Protein AF-A0AAF0V012-F1 (afdb_monomer_lite)

Foldseek 3Di:
DDPPDDDPPPPVVVVVVVLLVVLVVCLVVLLVVLVVVQVCCCPPVVDHDDPVVSVVSSLVVSVVVSVVVPDPDVVVVVVSVVVD

Structure (mmCIF, N/CA/C/O backbone):
data_AF-A0AAF0V012-F1
#
_entry.id   AF-A0AAF0V012-F1
#
loop_
_atom_site.group_PDB
_atom_site.id
_atom_site.type_symbol
_atom_site.label_atom_id
_atom_site.label_alt_id
_atom_site.label_comp_id
_atom_site.label_asym_id
_atom_site.label_entity_id
_atom_site.label_seq_id
_atom_site.pdbx_PDB_ins_code
_atom_site.Cartn_x
_atom_site.Cartn_y
_atom_site.Cartn_z
_atom_site.occupancy
_atom_site.B_iso_or_equiv
_atom_site.auth_seq_id
_atom_site.auth_comp_id
_atom_site.auth_asym_id
_atom_site.auth_atom_id
_atom_site.pdbx_PDB_model_num
ATOM 1 N N . ARG A 1 1 ? 31.540 12.983 -42.562 1.00 46.25 1 ARG A N 1
ATOM 2 C CA . ARG A 1 1 ? 31.089 12.896 -41.152 1.00 46.25 1 ARG A CA 1
ATOM 3 C C . ARG A 1 1 ? 29.573 13.012 -41.149 1.00 46.25 1 ARG A C 1
ATOM 5 O O . ARG A 1 1 ? 29.091 14.091 -41.438 1.00 46.25 1 ARG A O 1
ATOM 12 N N . ASN A 1 2 ? 28.858 11.928 -40.866 1.00 37.25 2 ASN A N 1
ATOM 13 C CA . ASN A 1 2 ? 27.466 11.963 -40.419 1.00 37.25 2 ASN A CA 1
ATOM 14 C C . ASN A 1 2 ? 27.359 10.894 -39.331 1.00 37.25 2 ASN A C 1
ATOM 16 O O . ASN A 1 2 ? 27.565 9.720 -39.613 1.00 37.25 2 ASN A O 1
ATOM 20 N N . ILE A 1 3 ? 27.176 11.326 -38.083 1.00 44.75 3 ILE A N 1
ATOM 21 C CA . ILE A 1 3 ? 27.135 10.467 -36.884 1.00 44.75 3 ILE A CA 1
ATOM 22 C C . ILE A 1 3 ? 25.686 10.377 -36.370 1.00 44.75 3 ILE A C 1
ATOM 24 O O . ILE A 1 3 ? 25.441 10.308 -35.173 1.00 44.75 3 ILE A O 1
ATOM 28 N N . SER A 1 4 ? 24.699 10.453 -37.265 1.00 48.69 4 SER A N 1
ATOM 29 C CA . SER A 1 4 ? 23.278 10.516 -36.896 1.00 48.69 4 SER A CA 1
ATOM 30 C C . SER A 1 4 ? 22.558 9.167 -36.904 1.00 48.69 4 SER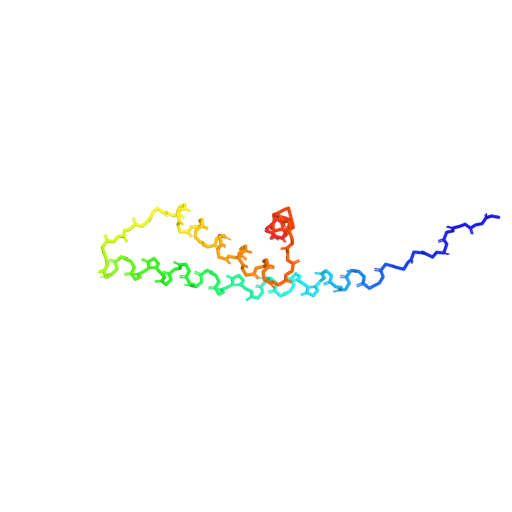 A C 1
ATOM 32 O O . SER A 1 4 ? 21.364 9.121 -36.636 1.00 48.69 4 SER A O 1
ATOM 34 N N . GLU A 1 5 ? 23.245 8.057 -37.157 1.00 51.00 5 GLU A N 1
ATOM 35 C CA . GLU A 1 5 ? 22.627 6.731 -37.163 1.00 51.00 5 GLU A CA 1
ATOM 36 C C . GLU A 1 5 ? 23.433 5.794 -36.269 1.00 51.00 5 GLU A C 1
ATOM 38 O O . GLU A 1 5 ? 24.485 5.319 -36.666 1.00 51.00 5 GLU A O 1
ATOM 43 N N . ILE A 1 6 ? 22.983 5.629 -35.023 1.00 47.94 6 ILE A N 1
ATOM 44 C CA . ILE A 1 6 ? 22.817 4.376 -34.252 1.00 47.94 6 ILE A CA 1
ATOM 45 C C . ILE A 1 6 ? 22.244 4.829 -32.894 1.00 47.94 6 ILE A C 1
ATOM 47 O O . ILE A 1 6 ? 22.851 4.719 -31.836 1.00 47.94 6 ILE A O 1
ATOM 51 N N . VAL A 1 7 ? 21.043 5.409 -32.915 1.00 51.25 7 VAL A N 1
ATOM 52 C CA . VAL A 1 7 ? 20.179 5.395 -31.731 1.00 51.25 7 VAL A CA 1
ATOM 53 C C . VAL A 1 7 ? 19.311 4.160 -31.920 1.00 51.25 7 VAL A C 1
ATOM 55 O O . VAL A 1 7 ? 18.545 4.090 -32.878 1.00 51.25 7 VAL A O 1
ATOM 58 N N . LYS A 1 8 ? 19.451 3.153 -31.053 1.00 44.97 8 LYS A N 1
ATOM 59 C CA . LYS A 1 8 ? 18.501 2.035 -30.953 1.00 44.97 8 LYS A CA 1
ATOM 60 C C . LYS A 1 8 ? 17.563 2.308 -29.767 1.00 44.97 8 LYS A C 1
ATOM 62 O O . LYS A 1 8 ? 17.899 1.900 -28.660 1.00 44.97 8 LYS A O 1
ATOM 67 N N . PRO A 1 9 ? 16.403 2.979 -29.933 1.00 50.28 9 PRO A N 1
ATOM 68 C CA . PRO A 1 9 ? 15.518 3.282 -28.809 1.00 50.28 9 PRO A CA 1
ATOM 69 C C . PRO A 1 9 ? 14.402 2.238 -28.610 1.00 50.28 9 PRO A C 1
ATOM 71 O O . PRO A 1 9 ? 13.424 2.517 -27.921 1.00 50.28 9 PRO A O 1
ATOM 74 N N . THR A 1 10 ? 14.487 1.051 -29.218 1.00 51.38 10 THR A N 1
ATOM 75 C CA . THR A 1 10 ? 13.345 0.122 -29.299 1.00 51.38 10 THR A CA 1
ATOM 76 C C . THR A 1 10 ? 13.226 -0.852 -28.122 1.00 51.38 10 THR A C 1
ATOM 78 O O . THR A 1 10 ? 12.107 -1.136 -27.706 1.00 51.38 10 THR A O 1
ATOM 81 N N . ASN A 1 11 ? 14.331 -1.305 -27.516 1.00 52.09 11 ASN A N 1
ATOM 82 C CA . ASN A 1 11 ? 14.271 -2.266 -26.400 1.00 52.09 11 ASN A CA 1
ATOM 83 C C . ASN A 1 11 ? 13.947 -1.618 -25.045 1.00 52.09 11 ASN A C 1
ATOM 85 O O . ASN A 1 11 ? 13.169 -2.165 -24.266 1.00 52.09 11 ASN A O 1
ATOM 89 N N . THR A 1 12 ? 14.489 -0.431 -24.766 1.00 57.56 12 THR A N 1
ATOM 90 C CA . THR A 1 12 ? 14.338 0.225 -23.457 1.00 57.56 12 THR A CA 1
ATOM 91 C C . THR A 1 12 ? 12.906 0.705 -23.216 1.00 57.56 12 THR A C 1
ATOM 93 O O . THR A 1 12 ? 12.352 0.488 -22.143 1.00 57.56 12 THR A O 1
ATOM 96 N N . LYS A 1 13 ? 12.261 1.286 -24.237 1.00 59.88 13 LYS A N 1
ATOM 97 C CA . LYS A 1 13 ? 10.870 1.762 -24.141 1.00 59.88 13 LYS A CA 1
ATOM 98 C C . LYS A 1 13 ? 9.874 0.619 -23.934 1.00 59.88 13 LYS A C 1
ATOM 100 O O . LYS A 1 13 ? 8.910 0.772 -23.190 1.00 59.88 13 LYS A O 1
ATOM 105 N N . HIS A 1 14 ? 10.119 -0.526 -24.573 1.00 60.03 14 HIS A N 1
ATOM 106 C CA . HIS A 1 14 ? 9.288 -1.716 -24.410 1.00 60.03 14 HIS A CA 1
ATOM 107 C C . HIS A 1 14 ? 9.397 -2.292 -22.991 1.00 60.03 14 HIS A C 1
ATOM 109 O O . HIS A 1 14 ? 8.376 -2.596 -22.379 1.00 60.03 14 HIS A O 1
ATOM 115 N N . SER A 1 15 ? 10.616 -2.356 -22.444 1.00 64.38 15 SER A N 1
ATOM 116 C CA . SER A 1 15 ? 10.860 -2.790 -21.063 1.00 64.38 15 SER A CA 1
ATOM 117 C C . SER A 1 15 ? 10.135 -1.901 -20.046 1.00 64.38 15 SER A C 1
ATOM 119 O O . SER A 1 15 ? 9.357 -2.394 -19.234 1.00 64.38 15 SER A O 1
ATOM 121 N N . ILE A 1 16 ? 10.285 -0.575 -20.154 1.00 69.31 16 ILE A N 1
ATOM 122 C CA . ILE A 1 16 ? 9.621 0.392 -19.260 1.00 69.31 16 ILE A CA 1
ATOM 123 C C . ILE A 1 16 ? 8.092 0.228 -19.301 1.00 69.31 16 ILE A C 1
ATOM 125 O O . ILE A 1 16 ? 7.437 0.213 -18.262 1.00 69.31 16 ILE A O 1
ATOM 129 N N . SER A 1 17 ? 7.513 0.041 -20.492 1.00 72.88 17 SER A N 1
ATOM 130 C CA . SER A 1 17 ? 6.070 -0.180 -20.652 1.00 72.88 17 SER A CA 1
ATOM 131 C C . SER A 1 17 ? 5.575 -1.465 -19.972 1.00 72.88 17 SER A C 1
ATOM 133 O O . SER A 1 17 ? 4.471 -1.478 -19.422 1.00 72.88 17 SER A O 1
ATOM 135 N N . LEU A 1 18 ? 6.375 -2.536 -19.984 1.00 74.19 18 LEU A N 1
ATOM 136 C CA . LEU A 1 18 ? 6.053 -3.795 -19.307 1.00 74.19 18 LEU A CA 1
ATOM 137 C C . LEU A 1 18 ? 6.072 -3.644 -17.781 1.00 74.19 18 LEU A C 1
ATOM 139 O O . LEU A 1 18 ? 5.144 -4.120 -17.124 1.00 74.19 18 LEU A O 1
ATOM 143 N N . HIS A 1 19 ? 7.075 -2.954 -17.234 1.00 74.44 19 HIS A N 1
ATOM 144 C CA . HIS A 1 19 ? 7.161 -2.664 -15.799 1.00 74.44 19 HIS A CA 1
ATOM 145 C C . HIS A 1 19 ? 5.992 -1.794 -15.333 1.00 74.44 19 HIS A C 1
ATOM 147 O O . HIS A 1 19 ? 5.297 -2.155 -14.389 1.00 74.44 19 HIS A O 1
ATOM 153 N N . LEU A 1 20 ? 5.669 -0.730 -16.074 1.00 78.81 20 LEU A N 1
ATOM 154 C CA . LEU A 1 20 ? 4.528 0.134 -15.766 1.00 78.81 20 LEU A CA 1
ATOM 155 C C . LEU A 1 20 ? 3.216 -0.662 -15.701 1.00 78.81 20 LEU A C 1
ATOM 157 O O . LEU A 1 20 ? 2.424 -0.512 -14.774 1.00 78.81 20 LEU A O 1
ATOM 161 N N . LYS A 1 21 ? 2.996 -1.555 -16.674 1.00 83.38 21 LYS A N 1
ATOM 162 C CA . LYS A 1 21 ? 1.805 -2.412 -16.723 1.00 83.38 21 LYS A CA 1
ATOM 163 C C . LYS A 1 21 ? 1.736 -3.382 -15.540 1.00 83.38 21 LYS A C 1
ATOM 165 O O . LYS A 1 21 ? 0.640 -3.649 -15.050 1.00 83.38 21 LYS A O 1
ATOM 170 N N . ARG A 1 22 ? 2.877 -3.909 -15.088 1.00 84.56 22 ARG A N 1
ATOM 171 C CA . ARG A 1 22 ? 2.960 -4.747 -13.884 1.00 84.56 22 ARG A CA 1
ATOM 172 C C . ARG A 1 22 ? 2.669 -3.948 -12.621 1.00 84.56 22 ARG A C 1
ATOM 174 O O . ARG A 1 22 ? 1.860 -4.379 -11.815 1.00 84.56 22 ARG A O 1
ATOM 181 N N . TRP A 1 23 ? 3.239 -2.763 -12.461 1.00 84.88 23 TRP A N 1
ATOM 182 C CA . TRP A 1 23 ? 2.984 -1.948 -11.271 1.00 84.88 23 TRP A CA 1
ATOM 183 C C . TRP A 1 23 ? 1.518 -1.523 -11.186 1.00 84.88 23 TRP A C 1
ATOM 185 O O . TRP A 1 23 ? 0.897 -1.621 -10.127 1.00 84.88 23 TRP A O 1
ATOM 195 N N . TRP A 1 24 ? 0.908 -1.190 -12.327 1.00 88.50 24 TRP A N 1
ATOM 196 C CA . TRP A 1 24 ? -0.530 -0.938 -12.413 1.00 88.50 24 TRP A CA 1
ATOM 197 C C . TRP A 1 24 ? -1.393 -2.137 -12.006 1.00 88.50 24 TRP A C 1
ATOM 199 O O . TRP A 1 24 ? -2.473 -1.933 -11.453 1.00 88.50 24 TRP A O 1
ATOM 209 N N . SER A 1 25 ? -0.940 -3.378 -12.218 1.00 90.44 25 SER A N 1
ATOM 210 C CA . SER A 1 25 ? -1.689 -4.558 -11.767 1.00 90.44 25 SER A CA 1
ATOM 211 C C . SER A 1 25 ? -1.582 -4.805 -10.256 1.00 90.44 25 SER A C 1
ATOM 213 O O . SER A 1 25 ? -2.436 -5.493 -9.697 1.00 90.44 25 SER A O 1
ATOM 215 N N . ILE A 1 26 ? -0.594 -4.210 -9.578 1.00 91.19 26 ILE A N 1
ATOM 216 C CA . ILE A 1 26 ? -0.396 -4.315 -8.124 1.00 91.19 26 ILE A CA 1
ATOM 217 C C . ILE A 1 26 ? -1.305 -3.334 -7.364 1.00 91.19 26 ILE A C 1
ATOM 219 O O . ILE A 1 26 ? -1.807 -3.665 -6.287 1.00 91.19 26 ILE A O 1
ATOM 223 N N . VAL A 1 27 ? -1.579 -2.154 -7.935 1.00 91.56 27 VAL A N 1
ATOM 224 C CA . VAL A 1 27 ? -2.356 -1.080 -7.284 1.00 91.56 27 VAL A CA 1
ATOM 225 C C . VAL A 1 27 ? -3.703 -1.558 -6.712 1.00 91.56 27 VAL A C 1
ATOM 227 O O . VAL A 1 27 ? -3.953 -1.298 -5.530 1.00 91.56 27 VAL A O 1
ATOM 230 N N . PRO A 1 28 ? -4.566 -2.291 -7.451 1.00 93.94 28 PRO A N 1
ATOM 231 C CA . PRO A 1 28 ? -5.843 -2.760 -6.909 1.00 93.94 28 PRO A CA 1
ATOM 232 C C . PRO A 1 28 ? -5.677 -3.661 -5.681 1.00 93.94 28 PRO A C 1
ATOM 234 O O . PRO A 1 28 ? -6.438 -3.540 -4.722 1.00 93.94 28 PRO A O 1
ATOM 237 N N . THR A 1 29 ? -4.656 -4.522 -5.680 1.00 94.00 29 THR A N 1
ATOM 238 C CA . THR A 1 29 ? -4.339 -5.416 -4.559 1.00 94.00 29 THR A CA 1
ATOM 239 C C . THR A 1 29 ? -3.923 -4.619 -3.327 1.00 94.00 29 THR A C 1
ATOM 241 O O . THR A 1 29 ? -4.391 -4.903 -2.222 1.00 94.00 29 THR A O 1
ATOM 244 N N . CYS A 1 30 ? -3.106 -3.575 -3.502 1.00 95.00 30 CYS A N 1
ATOM 245 C CA . CYS A 1 30 ? -2.708 -2.698 -2.403 1.00 95.00 30 CYS A CA 1
ATOM 246 C C . CYS A 1 30 ? -3.900 -1.933 -1.812 1.00 95.00 30 CYS A C 1
ATOM 248 O O . CYS A 1 30 ? -4.066 -1.893 -0.592 1.00 95.00 30 CYS A O 1
ATOM 250 N N . VAL A 1 31 ? -4.769 -1.377 -2.659 1.00 95.19 31 VAL A N 1
ATOM 251 C CA . VAL A 1 31 ? -5.977 -0.670 -2.206 1.00 95.19 31 VAL A CA 1
ATOM 252 C C . VAL A 1 31 ? -6.909 -1.620 -1.454 1.00 95.19 31 VAL A C 1
ATOM 254 O O . VAL A 1 31 ? -7.349 -1.308 -0.345 1.00 95.19 31 VAL A O 1
ATOM 257 N N . TRP A 1 32 ? -7.171 -2.799 -2.022 1.00 97.12 32 TRP A N 1
ATOM 258 C CA . TRP A 1 32 ? -8.005 -3.822 -1.396 1.00 97.12 32 TRP A CA 1
ATOM 259 C C . TRP A 1 32 ? -7.479 -4.211 -0.015 1.00 97.12 32 TRP A C 1
ATOM 261 O O . TRP A 1 32 ? -8.229 -4.204 0.962 1.00 97.12 32 TRP A O 1
ATOM 271 N N . TRP A 1 33 ? -6.181 -4.498 0.090 1.00 96.50 33 TRP A N 1
ATOM 272 C CA . TRP A 1 33 ? -5.572 -4.920 1.346 1.00 96.50 33 TRP A CA 1
ATOM 273 C C . TRP A 1 33 ? -5.564 -3.815 2.407 1.00 96.50 33 TRP A C 1
ATOM 275 O O . TRP A 1 33 ? -5.840 -4.090 3.577 1.00 96.50 33 TRP A O 1
ATOM 285 N N . ALA A 1 34 ? -5.317 -2.559 2.019 1.00 96.81 34 ALA A N 1
ATOM 286 C CA . ALA A 1 34 ? -5.383 -1.421 2.934 1.00 96.81 34 ALA A CA 1
ATOM 287 C C . ALA A 1 34 ? -6.795 -1.249 3.523 1.00 96.81 34 ALA A C 1
ATOM 289 O O . ALA A 1 34 ? -6.946 -1.088 4.736 1.00 96.81 34 ALA A O 1
ATOM 290 N N . ILE A 1 35 ? -7.834 -1.355 2.685 1.00 96.38 35 ILE A N 1
ATOM 291 C CA . ILE A 1 35 ? -9.237 -1.275 3.116 1.00 96.38 35 ILE A CA 1
ATOM 292 C C . ILE A 1 35 ? -9.609 -2.471 3.997 1.00 96.38 35 ILE A C 1
ATOM 294 O O . ILE A 1 35 ? -10.246 -2.292 5.037 1.00 96.38 35 ILE A O 1
ATOM 298 N N . TRP A 1 36 ? -9.223 -3.684 3.597 1.00 97.12 36 TRP A N 1
ATOM 299 C CA . TRP A 1 36 ? -9.494 -4.905 4.354 1.00 97.12 36 TRP A CA 1
ATOM 300 C C . TRP A 1 36 ? -8.878 -4.843 5.755 1.00 97.12 36 TRP A C 1
ATOM 302 O O . TRP A 1 36 ? -9.577 -5.073 6.743 1.00 97.12 36 TRP A O 1
ATOM 312 N N . ARG A 1 37 ? -7.604 -4.445 5.857 1.00 96.00 37 ARG A N 1
ATOM 313 C CA . ARG A 1 37 ? -6.909 -4.273 7.138 1.00 96.00 37 ARG A CA 1
ATOM 314 C C . ARG A 1 37 ? -7.624 -3.255 8.020 1.00 96.00 37 ARG A C 1
ATOM 316 O O . ARG A 1 37 ? -7.909 -3.551 9.173 1.00 96.00 37 ARG A O 1
ATOM 323 N N . GLU A 1 38 ? -7.945 -2.083 7.481 1.00 96.88 38 GLU A N 1
ATOM 324 C CA . GLU A 1 38 ? -8.628 -1.028 8.232 1.00 96.88 38 GLU A CA 1
ATOM 325 C C . GLU A 1 38 ? -10.019 -1.475 8.724 1.00 96.88 38 GLU A C 1
ATOM 327 O O . GLU A 1 38 ? -10.400 -1.203 9.861 1.00 96.88 38 GLU A O 1
ATOM 332 N N . ARG A 1 39 ? -10.781 -2.213 7.903 1.00 96.12 39 ARG A N 1
ATOM 333 C CA . ARG A 1 39 ? -12.060 -2.801 8.333 1.00 96.12 39 ARG A CA 1
ATOM 334 C C . ARG A 1 39 ? -11.872 -3.792 9.479 1.00 96.12 39 ARG A C 1
ATOM 336 O O . ARG A 1 39 ? -12.650 -3.753 10.427 1.00 96.12 39 ARG A O 1
ATOM 343 N N . ASN A 1 40 ? -10.857 -4.649 9.407 1.00 97.25 40 ASN A N 1
ATOM 344 C CA . ASN A 1 40 ? -10.598 -5.626 10.460 1.00 97.25 40 ASN A CA 1
ATOM 345 C C . ASN A 1 40 ? -10.160 -4.979 11.768 1.00 97.25 40 ASN A C 1
ATOM 347 O O . ASN A 1 40 ? -10.674 -5.379 12.809 1.00 97.25 40 ASN A O 1
ATOM 351 N N . LEU A 1 41 ? -9.296 -3.963 11.711 1.00 97.38 41 LEU A N 1
ATOM 352 C CA . LEU A 1 41 ? -8.880 -3.193 12.884 1.00 97.38 41 LEU A CA 1
ATOM 353 C C . LEU A 1 41 ? -10.083 -2.550 13.581 1.00 97.38 41 LEU A C 1
ATOM 355 O O . LEU A 1 41 ? -10.233 -2.675 14.794 1.00 97.38 41 LEU A O 1
ATOM 359 N N . ARG A 1 42 ? -11.004 -1.947 12.818 1.00 96.00 42 ARG A N 1
ATOM 360 C CA . ARG A 1 42 ? -12.224 -1.365 13.394 1.00 96.00 42 ARG A CA 1
ATOM 361 C C . ARG A 1 42 ? -13.146 -2.409 14.014 1.00 96.00 42 ARG A C 1
ATOM 363 O O . ARG A 1 42 ? -13.681 -2.174 15.089 1.00 96.00 42 ARG A O 1
ATOM 370 N N . CYS A 1 43 ? -13.347 -3.545 13.347 1.00 96.62 43 CYS A N 1
ATOM 371 C CA . CYS A 1 43 ? -14.302 -4.560 13.799 1.00 96.62 43 CYS A CA 1
ATOM 372 C C . CYS A 1 43 ? -13.788 -5.426 14.957 1.00 96.62 43 CYS A C 1
ATOM 374 O O . CYS A 1 43 ? -14.592 -5.823 15.795 1.00 96.62 43 CYS A O 1
ATOM 376 N N . HIS A 1 44 ? -12.491 -5.741 14.999 1.00 95.94 44 HIS A N 1
ATOM 377 C CA . HIS A 1 44 ? -11.937 -6.712 15.952 1.00 95.94 44 HIS A CA 1
ATOM 378 C C . HIS A 1 44 ? -11.072 -6.071 17.036 1.00 95.94 44 HIS A C 1
ATOM 380 O O . HIS A 1 44 ? -10.964 -6.623 18.125 1.00 95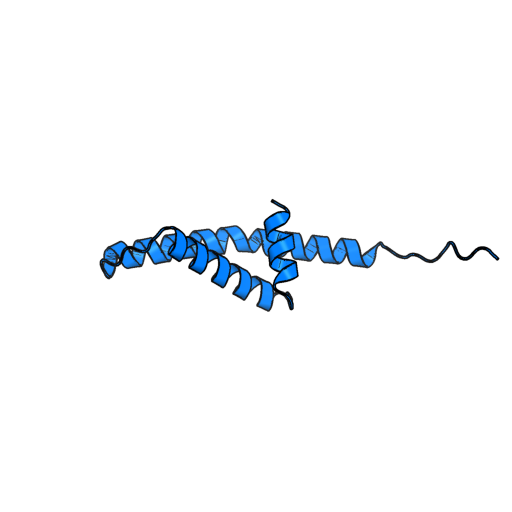.94 44 HIS A O 1
ATOM 386 N N . GLU A 1 45 ? -10.477 -4.910 16.759 1.00 96.00 45 GLU A N 1
ATOM 387 C CA . GLU A 1 45 ? -9.556 -4.235 17.683 1.00 96.00 45 GLU A CA 1
ATOM 388 C C . GLU A 1 45 ? -10.095 -2.873 18.148 1.00 96.00 45 GLU A C 1
ATOM 390 O O . GLU A 1 45 ? -9.498 -2.231 19.006 1.00 96.00 45 GLU A O 1
ATOM 395 N N . ASN A 1 46 ? -11.240 -2.428 17.608 1.00 95.88 46 ASN A N 1
ATOM 396 C CA . ASN A 1 46 ? -11.831 -1.107 17.843 1.00 95.88 46 ASN A CA 1
ATOM 397 C C . ASN A 1 46 ? -10.859 0.060 17.552 1.00 95.88 46 ASN A C 1
ATOM 399 O O . ASN A 1 46 ? -10.987 1.156 18.100 1.00 95.88 46 ASN A O 1
ATOM 403 N N . ILE A 1 47 ? -9.878 -0.172 16.675 1.00 95.69 47 ILE A N 1
ATOM 404 C CA . ILE A 1 47 ? -8.899 0.828 16.242 1.00 95.69 47 ILE A CA 1
ATOM 405 C C . ILE A 1 47 ? -9.409 1.471 14.957 1.00 95.69 47 ILE A C 1
ATOM 407 O O . ILE A 1 47 ? -9.685 0.782 13.977 1.00 95.69 47 ILE A O 1
ATOM 411 N N . THR A 1 48 ? -9.497 2.800 14.946 1.00 95.31 48 THR A N 1
ATOM 412 C CA . THR A 1 48 ? -9.828 3.583 13.748 1.00 95.31 48 THR A CA 1
ATOM 413 C C . THR A 1 48 ? -8.636 4.442 13.365 1.00 95.31 48 THR A C 1
ATOM 415 O O . THR A 1 48 ? -8.213 5.298 14.143 1.00 95.31 48 THR A O 1
ATOM 418 N N . ASN A 1 49 ? -8.097 4.233 12.166 1.00 96.12 49 ASN A N 1
ATOM 419 C CA . ASN A 1 49 ? -7.000 5.055 11.672 1.00 96.12 49 ASN A CA 1
ATOM 420 C C . ASN A 1 49 ? -7.521 6.301 10.955 1.00 96.12 49 ASN A C 1
ATOM 422 O O . ASN A 1 49 ? -8.605 6.314 10.368 1.00 96.12 49 ASN A O 1
ATOM 426 N N . SER A 1 50 ? -6.704 7.354 10.941 1.00 96.88 50 SER A N 1
ATOM 427 C CA . SER A 1 50 ? -6.948 8.491 10.058 1.00 96.88 50 SER A CA 1
ATOM 428 C C . SER A 1 50 ? -6.840 8.063 8.591 1.00 96.88 50 SER A C 1
ATOM 430 O O . SER A 1 50 ? -6.096 7.141 8.240 1.00 96.88 50 SER A O 1
ATOM 432 N N . ILE A 1 51 ? -7.532 8.776 7.699 1.00 95.12 51 ILE A N 1
ATOM 433 C CA . ILE A 1 51 ? -7.437 8.519 6.256 1.00 95.12 51 ILE A CA 1
ATOM 434 C C . ILE A 1 51 ? -5.994 8.658 5.746 1.00 95.12 51 ILE A C 1
ATOM 436 O O . ILE A 1 51 ? -5.580 7.923 4.853 1.00 95.12 51 ILE A O 1
ATOM 440 N N . GLN A 1 52 ? -5.208 9.559 6.339 1.00 96.50 52 G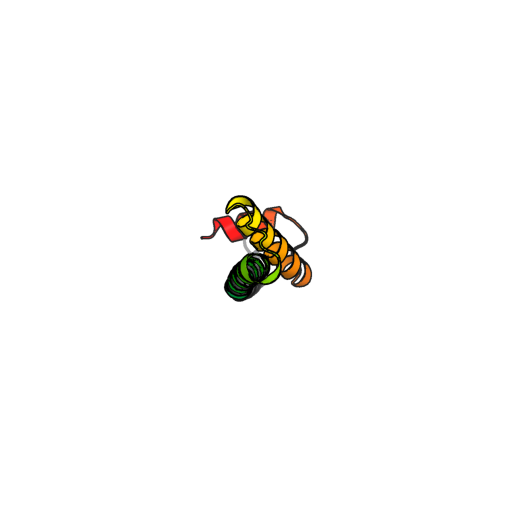LN A N 1
ATOM 441 C CA . GLN A 1 52 ? -3.790 9.741 6.041 1.00 96.50 52 GLN A CA 1
ATOM 442 C C . GLN A 1 52 ? -2.998 8.472 6.356 1.00 96.50 52 GLN A C 1
ATOM 444 O O . GLN A 1 52 ? -2.225 8.028 5.514 1.00 96.50 52 GLN A O 1
ATOM 449 N N . LYS A 1 53 ? -3.239 7.841 7.512 1.00 95.06 53 LYS A N 1
ATOM 450 C CA . LYS A 1 53 ? -2.543 6.606 7.884 1.00 95.06 53 LYS A CA 1
ATOM 451 C C . LYS A 1 53 ? -2.937 5.431 6.989 1.00 95.06 53 LYS A C 1
ATOM 453 O O . LYS A 1 53 ? -2.086 4.628 6.618 1.00 95.06 53 LYS A O 1
ATOM 458 N N . VAL A 1 54 ? -4.205 5.350 6.580 1.00 95.88 54 VAL A N 1
ATOM 459 C CA . VAL A 1 54 ? -4.658 4.337 5.609 1.00 95.88 54 VAL A CA 1
ATOM 460 C C . VAL A 1 54 ? -3.964 4.526 4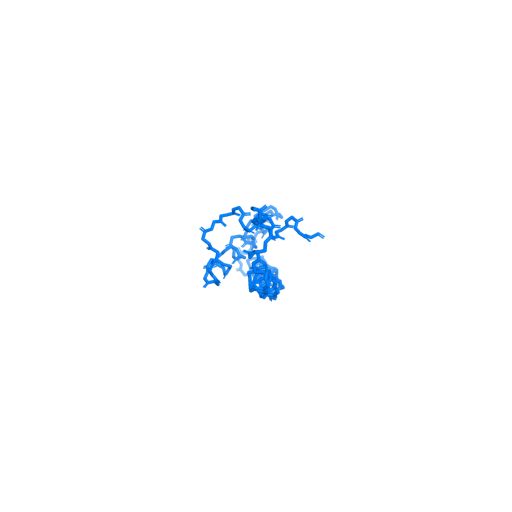.254 1.00 95.88 54 VAL A C 1
ATOM 462 O O . VAL A 1 54 ? -3.485 3.551 3.674 1.00 95.88 54 VAL A O 1
ATOM 465 N N . LYS A 1 55 ? -3.853 5.772 3.770 1.00 94.38 55 LYS A N 1
ATOM 466 C CA . LYS A 1 55 ? -3.116 6.103 2.538 1.00 94.38 55 LYS A CA 1
ATOM 467 C C . LYS A 1 55 ? -1.632 5.754 2.649 1.00 94.38 55 LYS A C 1
ATOM 469 O O . LYS A 1 55 ? -1.103 5.109 1.752 1.00 94.38 55 LYS A O 1
ATOM 474 N N . GLU A 1 56 ? -0.987 6.122 3.753 1.00 94.88 56 GLU A N 1
ATOM 475 C CA . GLU A 1 56 ? 0.416 5.799 4.036 1.00 94.88 56 GLU A CA 1
ATOM 476 C C . GLU A 1 56 ? 0.650 4.281 4.003 1.00 94.88 56 GLU A C 1
ATOM 478 O O . GLU A 1 56 ? 1.540 3.807 3.305 1.00 94.88 56 GLU A O 1
ATOM 483 N N . ASN A 1 57 ? -0.206 3.497 4.667 1.00 94.81 57 ASN A N 1
ATOM 484 C CA . ASN A 1 57 ? -0.122 2.035 4.653 1.00 94.81 57 ASN A CA 1
ATOM 485 C C . ASN A 1 57 ? -0.272 1.455 3.235 1.00 94.81 57 ASN A C 1
ATOM 487 O O . ASN A 1 57 ? 0.411 0.491 2.887 1.00 94.81 57 ASN A O 1
ATOM 491 N N . CYS A 1 58 ? -1.154 2.034 2.413 1.00 95.44 58 CYS A N 1
ATOM 492 C CA . CYS A 1 58 ? -1.327 1.631 1.019 1.00 95.44 58 CYS A CA 1
ATOM 493 C C . CYS A 1 58 ? -0.074 1.927 0.181 1.00 95.44 58 CYS A C 1
ATOM 495 O O . CYS A 1 58 ? 0.371 1.059 -0.567 1.00 95.44 58 CYS A O 1
ATOM 497 N N . ILE A 1 59 ? 0.505 3.124 0.324 1.00 92.50 59 ILE A N 1
ATOM 498 C CA . ILE A 1 59 ? 1.709 3.547 -0.409 1.00 92.50 59 ILE A CA 1
ATOM 499 C C . ILE A 1 59 ? 2.920 2.713 0.014 1.00 92.50 59 ILE A C 1
ATOM 501 O O . ILE A 1 59 ? 3.641 2.223 -0.847 1.00 92.50 59 ILE A O 1
ATOM 505 N N . ASN A 1 60 ? 3.108 2.479 1.316 1.00 92.31 60 ASN A N 1
ATOM 506 C CA . ASN A 1 60 ? 4.208 1.659 1.829 1.00 92.31 60 ASN A CA 1
ATOM 507 C C . ASN A 1 60 ? 4.158 0.231 1.275 1.00 92.31 60 ASN A C 1
ATOM 509 O O . ASN A 1 60 ? 5.181 -0.337 0.905 1.00 92.31 60 ASN A O 1
ATOM 513 N N . MET A 1 61 ? 2.959 -0.346 1.188 1.00 94.00 61 MET A N 1
ATOM 514 C CA . MET A 1 61 ? 2.770 -1.669 0.602 1.00 94.00 61 MET A CA 1
ATOM 515 C C . MET A 1 61 ? 2.997 -1.671 -0.913 1.00 94.00 61 MET A C 1
ATOM 517 O O . MET A 1 61 ? 3.610 -2.605 -1.420 1.00 94.00 61 MET A O 1
ATOM 521 N N . LEU A 1 62 ? 2.528 -0.649 -1.633 1.00 92.06 62 LEU A N 1
ATOM 522 C CA . LEU A 1 62 ? 2.799 -0.512 -3.064 1.00 92.06 62 LEU A CA 1
ATOM 523 C C . LEU A 1 62 ? 4.305 -0.416 -3.321 1.00 92.06 62 LEU A C 1
ATOM 525 O O . LEU A 1 62 ? 4.829 -1.165 -4.136 1.00 92.06 62 LEU A O 1
ATOM 529 N N . PHE A 1 63 ? 5.006 0.441 -2.576 1.00 89.69 63 PHE A N 1
ATOM 530 C CA . PHE A 1 63 ? 6.456 0.579 -2.667 1.00 89.69 63 PHE A CA 1
ATOM 531 C C . PHE A 1 63 ? 7.174 -0.742 -2.387 1.00 89.69 63 PHE A C 1
ATOM 533 O O . PHE A 1 63 ? 8.060 -1.119 -3.146 1.00 89.69 63 PHE A O 1
ATOM 540 N N . PHE A 1 64 ? 6.761 -1.472 -1.347 1.00 90.81 64 PHE A N 1
ATOM 541 C CA . PHE A 1 64 ? 7.310 -2.790 -1.032 1.00 90.81 64 PHE A CA 1
ATOM 542 C C . PHE A 1 64 ? 7.208 -3.751 -2.225 1.00 90.81 64 PHE A C 1
ATOM 544 O O . PHE A 1 64 ? 8.209 -4.336 -2.625 1.00 90.81 64 PHE A O 1
ATOM 551 N N . TRP A 1 65 ? 6.031 -3.869 -2.843 1.00 89.50 65 TRP A N 1
ATOM 552 C CA . TRP A 1 65 ? 5.837 -4.778 -3.975 1.00 89.50 65 TRP A CA 1
ATOM 553 C C . TRP A 1 65 ? 6.520 -4.311 -5.259 1.00 89.50 65 TRP A C 1
ATOM 555 O O . TRP A 1 65 ? 7.041 -5.138 -6.002 1.00 89.50 65 TRP A O 1
ATOM 565 N N . CYS A 1 66 ? 6.558 -3.005 -5.522 1.00 85.62 66 CYS A N 1
ATOM 566 C CA . CYS A 1 66 ? 7.288 -2.483 -6.672 1.00 85.62 66 CYS A CA 1
ATOM 567 C C . CYS A 1 66 ? 8.805 -2.662 -6.513 1.00 85.62 66 CYS A C 1
ATOM 569 O O . CYS A 1 66 ? 9.490 -2.940 -7.495 1.00 85.62 66 CYS A O 1
ATOM 571 N N . LYS A 1 67 ? 9.331 -2.557 -5.285 1.00 84.19 67 LYS A N 1
ATOM 572 C CA . LYS A 1 67 ? 10.739 -2.836 -4.984 1.00 84.19 67 LYS A CA 1
ATOM 573 C C . LYS A 1 67 ? 11.099 -4.294 -5.271 1.00 84.19 67 LYS A C 1
ATOM 575 O O . LYS A 1 67 ? 12.118 -4.550 -5.903 1.00 84.19 67 LYS A O 1
ATOM 580 N N . GLU A 1 68 ? 10.243 -5.237 -4.880 1.00 85.56 68 GLU A N 1
ATOM 581 C CA . GLU A 1 68 ? 10.424 -6.661 -5.207 1.00 85.56 68 GLU A CA 1
ATOM 582 C C . GLU A 1 68 ? 10.369 -6.942 -6.726 1.00 85.56 68 GLU A C 1
ATOM 584 O O . GLU A 1 68 ? 11.000 -7.885 -7.197 1.00 85.56 68 GLU A O 1
ATOM 589 N N . ASP A 1 69 ? 9.672 -6.113 -7.515 1.00 78.25 69 ASP A N 1
ATOM 590 C CA . ASP A 1 69 ? 9.628 -6.204 -8.990 1.00 78.25 69 ASP A CA 1
ATOM 591 C C . ASP A 1 69 ? 10.755 -5.406 -9.690 1.00 78.25 69 ASP A C 1
ATOM 593 O O . ASP A 1 69 ? 10.771 -5.302 -10.919 1.00 78.25 69 ASP A O 1
ATOM 597 N N . GLY A 1 70 ? 11.717 -4.862 -8.930 1.00 75.12 70 GLY A N 1
ATOM 598 C CA . GLY A 1 70 ? 12.934 -4.237 -9.460 1.00 75.12 70 GLY A CA 1
ATOM 599 C C . GLY A 1 70 ? 12.970 -2.705 -9.456 1.00 75.12 70 GLY A C 1
ATOM 600 O O . GLY A 1 70 ? 13.822 -2.138 -10.136 1.00 75.12 70 GLY A O 1
ATOM 601 N N . ILE A 1 71 ? 12.091 -2.018 -8.712 1.00 72.25 71 ILE A N 1
ATOM 602 C CA . ILE A 1 71 ? 12.311 -0.594 -8.402 1.00 72.25 71 ILE A CA 1
ATOM 603 C C . ILE A 1 71 ? 13.452 -0.465 -7.394 1.00 72.25 71 ILE A C 1
ATOM 605 O O . ILE A 1 71 ? 13.354 -0.939 -6.262 1.00 72.25 71 ILE A O 1
ATOM 609 N N . GLU A 1 72 ? 14.505 0.249 -7.778 1.00 69.19 72 GLU A N 1
ATOM 610 C CA . GLU A 1 72 ? 15.630 0.554 -6.888 1.00 69.19 72 GLU A CA 1
ATOM 611 C C . GLU A 1 72 ? 15.467 1.912 -6.182 1.00 69.19 72 GLU A C 1
ATOM 613 O O . GLU A 1 72 ? 15.926 2.078 -5.051 1.00 69.19 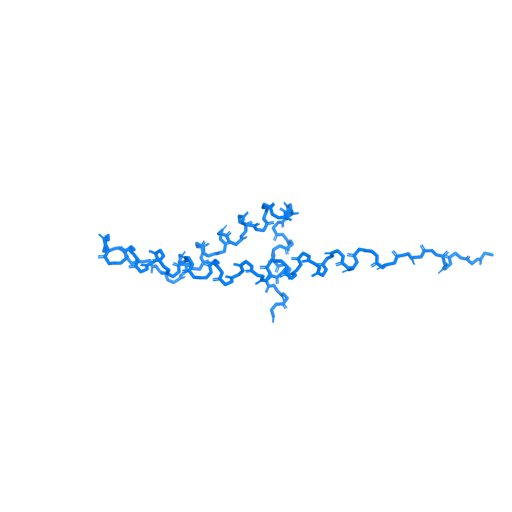72 GLU A O 1
ATOM 618 N N . GLU A 1 73 ? 14.751 2.856 -6.805 1.00 76.44 73 GLU A N 1
ATOM 619 C CA . GLU A 1 73 ? 14.682 4.265 -6.395 1.00 76.44 73 GLU A CA 1
ATOM 620 C C . GLU A 1 73 ? 13.243 4.750 -6.155 1.00 76.44 73 GLU A C 1
ATOM 622 O O . GLU A 1 73 ? 12.308 4.399 -6.878 1.00 76.44 73 GLU A O 1
ATOM 627 N N . VAL A 1 74 ? 13.054 5.597 -5.139 1.00 75.75 74 VAL A N 1
ATOM 628 C CA . VAL A 1 74 ? 11.737 6.151 -4.769 1.00 75.75 74 VAL A CA 1
ATOM 629 C C . VAL A 1 74 ? 11.207 7.079 -5.866 1.00 75.75 74 VAL A C 1
ATOM 631 O O . VAL A 1 74 ? 10.001 7.145 -6.095 1.00 75.75 74 VAL A O 1
ATOM 634 N N . GLU A 1 75 ? 12.105 7.741 -6.584 1.00 81.62 75 GLU A N 1
ATOM 635 C CA . GLU A 1 75 ? 11.846 8.626 -7.715 1.00 81.62 75 GLU A CA 1
ATOM 636 C C . GLU A 1 75 ? 11.033 7.915 -8.806 1.00 81.62 75 GLU A C 1
ATOM 638 O O . GLU A 1 75 ? 10.052 8.465 -9.298 1.00 81.62 75 GLU A O 1
ATOM 643 N N . GLN A 1 76 ? 11.344 6.647 -9.098 1.00 78.50 76 GLN A N 1
ATOM 644 C CA . GLN A 1 76 ? 10.607 5.850 -10.088 1.00 78.50 76 GLN A CA 1
ATOM 645 C C . GLN A 1 76 ? 9.166 5.569 -9.648 1.00 78.50 76 GLN A C 1
ATOM 647 O O . GLN A 1 76 ? 8.252 5.537 -10.475 1.00 78.50 76 GLN A O 1
ATOM 652 N N . LEU A 1 77 ? 8.943 5.384 -8.341 1.00 80.06 77 LEU A N 1
ATOM 653 C CA . LEU A 1 77 ? 7.596 5.246 -7.793 1.00 80.06 77 LEU A CA 1
ATOM 654 C C . LEU A 1 77 ? 6.836 6.578 -7.865 1.00 80.06 77 LEU A C 1
ATOM 656 O O . LEU A 1 77 ? 5.644 6.581 -8.169 1.00 80.06 77 LEU A O 1
ATOM 660 N N . VAL A 1 78 ? 7.499 7.700 -7.585 1.00 83.62 78 VAL A N 1
ATOM 661 C CA . VAL A 1 78 ? 6.885 9.032 -7.680 1.00 83.62 78 VAL A CA 1
ATOM 662 C C . VAL A 1 78 ? 6.489 9.338 -9.124 1.00 83.62 78 VAL A C 1
ATOM 664 O O . VAL A 1 78 ? 5.352 9.744 -9.354 1.00 83.62 78 VAL A O 1
ATOM 667 N N . ASP A 1 79 ? 7.362 9.057 -10.089 1.00 83.50 79 ASP A N 1
ATOM 668 C CA . ASP A 1 79 ? 7.072 9.203 -11.518 1.00 83.50 79 ASP A CA 1
ATOM 669 C C . ASP A 1 79 ? 5.923 8.285 -11.961 1.00 83.50 79 ASP A C 1
ATOM 671 O O . ASP A 1 79 ? 5.036 8.702 -12.707 1.00 83.50 79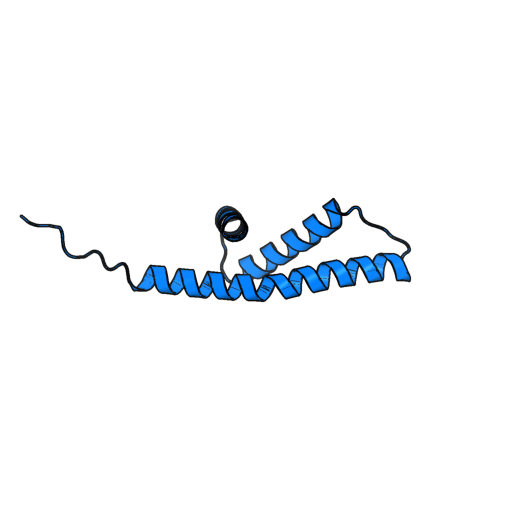 ASP A O 1
ATOM 675 N N . PHE A 1 80 ? 5.884 7.046 -11.455 1.00 81.69 80 PHE A N 1
ATOM 676 C CA . PHE A 1 80 ? 4.771 6.124 -11.686 1.00 81.69 80 PHE A CA 1
ATOM 677 C C . PHE A 1 80 ? 3.444 6.693 -11.176 1.00 81.69 80 PHE A C 1
ATOM 679 O O . PHE A 1 80 ? 2.464 6.729 -11.919 1.00 81.69 80 PHE A O 1
ATOM 686 N N . LEU A 1 81 ? 3.401 7.166 -9.930 1.00 82.62 81 LEU A N 1
ATOM 687 C CA . LEU A 1 81 ? 2.193 7.751 -9.345 1.00 82.62 81 LEU A CA 1
ATOM 688 C C . LEU A 1 81 ? 1.787 9.054 -10.047 1.00 82.62 81 LEU A C 1
ATOM 690 O O . LEU A 1 81 ? 0.598 9.320 -10.191 1.00 82.62 81 LEU A O 1
ATOM 694 N N . GLY A 1 82 ? 2.761 9.840 -10.510 1.00 81.50 82 GLY A N 1
ATOM 695 C CA . GLY A 1 82 ? 2.548 11.053 -11.298 1.00 81.50 82 GLY A CA 1
ATOM 696 C C . GLY A 1 82 ? 2.092 10.801 -12.739 1.00 81.50 82 GLY A C 1
ATOM 697 O O . GLY A 1 82 ? 1.688 11.747 -13.407 1.00 81.50 82 GLY A O 1
ATOM 698 N N . SER A 1 83 ? 2.137 9.550 -13.215 1.00 78.50 83 SER A N 1
ATOM 699 C CA . SER A 1 83 ? 1.620 9.151 -14.533 1.00 78.50 83 SER A CA 1
ATOM 700 C C . SER A 1 83 ? 0.106 8.886 -14.565 1.00 78.50 83 SER A C 1
ATOM 702 O O . SER A 1 83 ? -0.421 8.547 -15.627 1.00 78.50 83 SER A O 1
ATOM 704 N N . MET A 1 84 ? -0.574 9.022 -13.416 1.00 62.94 84 MET A N 1
ATOM 705 C CA . MET A 1 84 ? -2.042 9.065 -13.302 1.00 62.94 84 MET A CA 1
ATOM 706 C C . MET A 1 84 ? -2.640 10.279 -14.004 1.00 62.94 84 MET A C 1
ATOM 708 O O . MET A 1 84 ? -3.711 10.097 -14.627 1.00 62.94 84 MET A O 1
#

pLDDT: mean 81.69, std 16.57, range [37.25, 97.38]

Sequence (84 aa):
RNISEIVKPTNTKHSISLHLKRWWSIVPTCVWWAIWRERNLRCHENITNSIQKVKENCINMLFFWCKEDGIEEVEQLVDFLGSM

Radius of gyration: 18.62 Å; chains: 1; bounding box: 45×20×59 Å

Secondary structure (DSSP, 8-state):
---------HHHHHHHHHHHHHHHHHHHHHHHHHHHHHHHIIIII-----HHHHHHHHHHHHHHHHHHTT---HHHHHHHHHT-

Organism: Solanum verrucosum (NCBI:txid315347)